Protein AF-A0A4Y9JKY6-F1 (afdb_monomer_lite)

Structure (mmCIF, N/CA/C/O backbone):
data_AF-A0A4Y9JKY6-F1
#
_entry.id   AF-A0A4Y9JKY6-F1
#
loop_
_atom_site.group_PDB
_atom_site.id
_atom_site.type_symbol
_atom_site.label_atom_id
_atom_site.label_alt_id
_atom_site.label_comp_id
_atom_site.label_asym_id
_atom_site.label_entity_id
_atom_site.label_seq_id
_atom_site.pdbx_PDB_ins_code
_atom_site.Cartn_x
_atom_site.Cartn_y
_atom_site.Cartn_z
_atom_site.occupancy
_atom_site.B_iso_or_equiv
_atom_site.auth_seq_id
_atom_site.auth_comp_id
_atom_site.auth_asym_id
_atom_site.auth_atom_id
_atom_site.pdbx_PDB_model_num
ATOM 1 N N . MET A 1 1 ? -11.597 7.251 -10.078 1.00 46.00 1 MET A N 1
ATOM 2 C CA . MET A 1 1 ? -10.298 6.971 -10.738 1.00 46.00 1 MET A CA 1
ATOM 3 C C . MET A 1 1 ? -9.093 7.133 -9.806 1.00 46.00 1 MET A C 1
ATOM 5 O O . MET A 1 1 ? -8.184 6.328 -9.918 1.00 46.00 1 MET A O 1
ATOM 9 N N . ASN A 1 2 ? -9.050 8.123 -8.898 1.00 66.12 2 ASN A N 1
ATOM 10 C CA . ASN A 1 2 ? -7.833 8.421 -8.119 1.00 66.12 2 ASN A CA 1
ATOM 11 C C . ASN A 1 2 ? -7.584 7.470 -6.919 1.00 66.12 2 ASN A C 1
ATOM 13 O O . ASN A 1 2 ? -6.438 7.159 -6.613 1.00 66.12 2 ASN A O 1
ATOM 17 N N . ASP A 1 3 ? -8.630 6.955 -6.261 1.00 79.62 3 ASP A N 1
ATOM 18 C CA . ASP A 1 3 ? -8.478 6.083 -5.076 1.00 79.62 3 ASP A CA 1
ATOM 19 C C . ASP A 1 3 ? -8.127 4.634 -5.404 1.00 79.62 3 ASP A C 1
ATOM 21 O O . ASP A 1 3 ? -7.244 4.053 -4.781 1.00 79.62 3 ASP A O 1
ATOM 25 N N . GLU A 1 4 ? -8.745 4.067 -6.440 1.00 89.38 4 GLU A N 1
ATOM 26 C CA . GLU A 1 4 ? -8.447 2.703 -6.887 1.00 89.38 4 GLU A CA 1
ATOM 27 C C . GLU A 1 4 ? -6.987 2.566 -7.347 1.00 89.38 4 GLU A C 1
ATOM 29 O O . GLU A 1 4 ? -6.312 1.594 -7.012 1.00 89.38 4 GLU A O 1
ATOM 34 N N . MET A 1 5 ? -6.466 3.563 -8.073 1.00 90.75 5 MET A N 1
ATOM 35 C CA . MET A 1 5 ? -5.065 3.568 -8.499 1.00 90.75 5 MET A CA 1
ATOM 36 C C . MET A 1 5 ? -4.117 3.722 -7.312 1.00 90.75 5 MET A C 1
ATOM 38 O O . MET A 1 5 ? -3.119 3.008 -7.246 1.00 90.75 5 MET 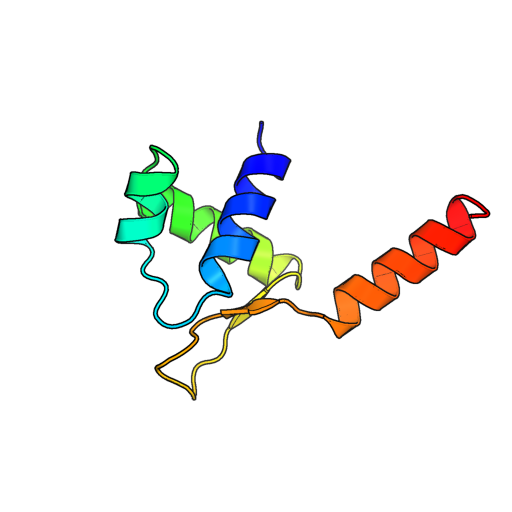A O 1
ATOM 42 N N . ARG A 1 6 ? -4.446 4.584 -6.339 1.00 90.12 6 ARG A N 1
ATOM 43 C CA . ARG A 1 6 ? -3.678 4.699 -5.090 1.00 90.12 6 ARG A CA 1
ATOM 44 C C . ARG A 1 6 ? -3.657 3.384 -4.314 1.00 90.12 6 ARG A C 1
ATOM 46 O O . ARG A 1 6 ? -2.588 2.979 -3.871 1.00 90.12 6 ARG A O 1
ATOM 53 N N . TYR A 1 7 ? -4.786 2.685 -4.220 1.00 93.00 7 TYR A N 1
ATOM 54 C CA . TYR A 1 7 ? -4.852 1.370 -3.586 1.00 93.00 7 TYR A CA 1
ATOM 55 C C . TYR A 1 7 ? -4.004 0.328 -4.328 1.00 93.00 7 TYR A C 1
ATOM 57 O O . TYR A 1 7 ? -3.189 -0.352 -3.709 1.00 93.00 7 TYR A O 1
ATOM 65 N N . LYS A 1 8 ? -4.115 0.242 -5.661 1.00 94.81 8 LYS A N 1
ATOM 66 C CA . LYS A 1 8 ? -3.295 -0.672 -6.479 1.00 94.81 8 LYS A CA 1
ATOM 67 C C . LYS A 1 8 ? -1.798 -0.401 -6.318 1.00 94.81 8 LYS A C 1
ATOM 69 O O . LYS A 1 8 ? -1.025 -1.342 -6.168 1.00 94.81 8 LYS A O 1
ATOM 74 N N . ILE A 1 9 ? -1.397 0.872 -6.305 1.00 94.38 9 ILE A N 1
ATOM 75 C CA . ILE A 1 9 ? -0.008 1.282 -6.059 1.00 94.38 9 ILE A CA 1
ATOM 76 C C . ILE A 1 9 ? 0.428 0.883 -4.647 1.00 94.38 9 ILE A C 1
ATOM 78 O O . ILE A 1 9 ? 1.503 0.311 -4.496 1.00 94.38 9 ILE A O 1
ATOM 82 N N . MET A 1 10 ? -0.402 1.130 -3.629 1.00 93.88 10 MET A N 1
ATOM 83 C CA . MET A 1 10 ? -0.120 0.741 -2.246 1.00 93.88 10 MET A CA 1
ATOM 84 C C . MET A 1 10 ? 0.133 -0.765 -2.136 1.00 93.88 10 MET A C 1
ATOM 86 O O . MET A 1 10 ? 1.186 -1.165 -1.652 1.00 93.88 10 MET A O 1
ATOM 90 N N . VAL A 1 11 ? -0.779 -1.594 -2.653 1.00 93.75 11 VAL A N 1
ATOM 91 C CA . VAL A 1 11 ? -0.633 -3.059 -2.654 1.00 93.75 11 VAL A CA 1
ATOM 92 C C . VAL A 1 11 ? 0.644 -3.479 -3.383 1.00 93.75 11 VAL A C 1
ATOM 94 O O . VAL A 1 11 ? 1.433 -4.254 -2.846 1.00 93.75 11 VAL A O 1
ATOM 97 N N . ALA A 1 12 ? 0.898 -2.930 -4.573 1.00 94.31 12 ALA A N 1
ATOM 98 C CA . ALA A 1 12 ? 2.078 -3.280 -5.355 1.00 94.31 12 ALA A CA 1
ATOM 99 C C . ALA A 1 12 ? 3.397 -2.914 -4.651 1.00 94.31 12 ALA A C 1
ATOM 101 O O . ALA A 1 12 ? 4.361 -3.671 -4.742 1.00 94.31 12 ALA A O 1
ATOM 102 N N . LEU A 1 13 ? 3.441 -1.791 -3.924 1.00 92.12 13 LEU A N 1
ATOM 103 C CA . LEU A 1 13 ? 4.621 -1.336 -3.179 1.00 92.12 13 LEU A CA 1
ATOM 104 C C . LEU A 1 13 ? 4.940 -2.189 -1.947 1.00 92.12 13 LEU A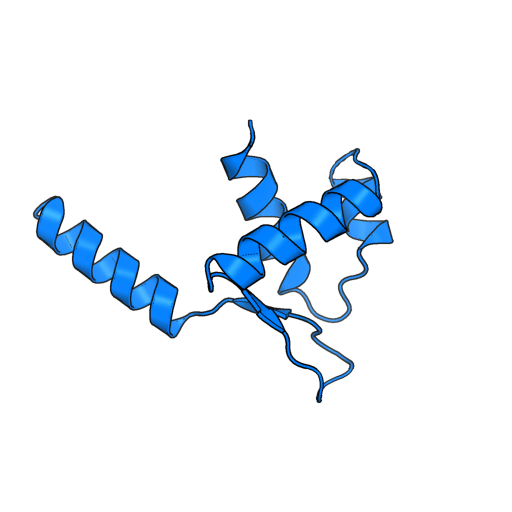 C 1
ATOM 106 O O . LEU A 1 13 ? 6.097 -2.216 -1.537 1.00 92.12 13 LEU A O 1
ATOM 110 N N . THR A 1 14 ? 3.946 -2.890 -1.391 1.00 90.12 14 THR A N 1
ATOM 111 C CA . THR A 1 14 ? 4.145 -3.819 -0.262 1.00 90.12 14 THR A CA 1
ATOM 112 C C . THR A 1 14 ? 4.699 -5.181 -0.677 1.00 90.12 14 THR A C 1
ATOM 114 O O . THR A 1 14 ? 5.054 -5.991 0.178 1.00 90.12 14 THR A O 1
ATOM 117 N N . ASN A 1 15 ? 4.792 -5.453 -1.982 1.00 89.50 15 ASN A N 1
ATOM 118 C CA . ASN A 1 15 ? 5.398 -6.686 -2.463 1.00 89.50 15 ASN A CA 1
ATOM 119 C C . ASN A 1 15 ? 6.929 -6.630 -2.331 1.00 89.50 15 ASN A C 1
ATOM 121 O O . ASN A 1 15 ? 7.544 -5.606 -2.656 1.00 89.50 15 ASN A O 1
ATOM 125 N N . PRO A 1 16 ? 7.579 -7.742 -1.944 1.00 85.69 16 PRO A N 1
ATOM 126 C CA . PRO A 1 16 ? 9.029 -7.836 -1.967 1.00 85.69 16 PRO A CA 1
ATOM 127 C C . PRO A 1 16 ? 9.608 -7.491 -3.341 1.00 85.69 16 PRO A C 1
ATOM 129 O O . PRO A 1 16 ? 9.103 -7.904 -4.384 1.00 85.69 16 PRO A O 1
ATOM 132 N N . TYR A 1 17 ? 10.700 -6.736 -3.323 1.00 84.75 17 TYR A N 1
ATOM 133 C CA . TYR A 1 17 ? 11.486 -6.285 -4.466 1.00 84.75 17 TYR A CA 1
ATOM 134 C C . TYR A 1 17 ? 10.717 -5.422 -5.470 1.00 84.75 17 TYR A C 1
ATOM 136 O O . TYR A 1 17 ? 11.175 -5.254 -6.603 1.00 84.75 17 TYR A O 1
ATOM 144 N N . ALA A 1 18 ? 9.589 -4.834 -5.059 1.00 87.94 18 ALA A N 1
ATOM 145 C CA . ALA A 1 18 ? 8.802 -3.940 -5.891 1.00 87.94 18 ALA A CA 1
ATOM 146 C C . ALA A 1 18 ? 9.656 -2.793 -6.462 1.00 87.94 18 ALA A C 1
ATOM 148 O O . ALA A 1 18 ? 10.349 -2.057 -5.746 1.00 87.94 18 ALA A O 1
ATOM 149 N N . LYS A 1 19 ? 9.594 -2.620 -7.787 1.00 87.44 19 LYS A N 1
ATOM 150 C CA . LYS A 1 19 ? 10.243 -1.518 -8.503 1.00 87.44 19 LYS A CA 1
ATOM 151 C C . LYS A 1 19 ? 9.182 -0.622 -9.115 1.00 87.44 19 LYS A C 1
ATOM 153 O O . LYS A 1 19 ? 8.311 -1.086 -9.840 1.00 87.44 19 LYS A O 1
ATOM 158 N N . SER A 1 20 ? 9.321 0.686 -8.911 1.00 88.81 20 SER A N 1
ATOM 159 C CA . SER A 1 20 ? 8.391 1.680 -9.459 1.00 88.81 20 SER A CA 1
ATOM 160 C C . SER A 1 20 ? 8.256 1.609 -10.983 1.00 88.81 20 SER A C 1
ATOM 162 O O . SER A 1 20 ? 7.196 1.935 -11.499 1.00 88.81 20 SER A O 1
ATOM 164 N N . LYS A 1 21 ? 9.303 1.168 -11.701 1.00 91.25 21 LYS A N 1
ATOM 165 C CA . LYS A 1 21 ? 9.251 0.943 -13.154 1.00 91.25 21 LYS A CA 1
ATOM 166 C C . LYS A 1 21 ? 8.249 -0.159 -13.517 1.00 91.25 21 LYS A C 1
ATOM 168 O O . LYS A 1 21 ? 7.392 0.067 -14.361 1.00 91.25 21 LYS A O 1
ATOM 173 N N . ASP A 1 22 ? 8.331 -1.299 -12.843 1.00 93.56 22 ASP A N 1
ATOM 174 C CA . ASP A 1 22 ? 7.484 -2.461 -13.121 1.00 93.56 22 ASP A CA 1
ATOM 175 C C . ASP A 1 22 ? 6.019 -2.146 -12.766 1.00 93.56 22 ASP A C 1
ATOM 177 O O . ASP A 1 22 ? 5.107 -2.453 -13.529 1.00 93.56 22 ASP A O 1
ATOM 181 N N . ILE A 1 23 ? 5.796 -1.432 -11.654 1.00 94.38 23 ILE A N 1
ATOM 182 C CA . ILE A 1 23 ? 4.466 -0.937 -11.255 1.00 94.38 23 ILE A CA 1
ATOM 183 C C . ILE A 1 23 ? 3.906 0.033 -12.305 1.00 94.38 23 ILE A C 1
ATOM 185 O O . ILE A 1 23 ? 2.730 -0.042 -12.657 1.00 94.38 23 ILE A O 1
ATOM 189 N N . ALA A 1 24 ? 4.738 0.943 -12.816 1.00 95.75 24 ALA A N 1
ATOM 190 C CA . ALA A 1 24 ? 4.331 1.911 -13.827 1.00 95.75 24 ALA A CA 1
ATOM 191 C C . ALA A 1 24 ? 3.887 1.223 -15.129 1.00 95.75 24 ALA A C 1
ATOM 193 O O . ALA A 1 24 ? 2.844 1.577 -15.675 1.00 95.75 24 ALA A O 1
ATOM 194 N N . GLU A 1 25 ? 4.629 0.207 -15.582 1.00 96.12 25 GLU A N 1
ATOM 195 C CA . GLU A 1 25 ? 4.272 -0.604 -16.754 1.00 96.12 25 GLU A CA 1
ATOM 196 C C . GLU A 1 25 ? 2.960 -1.375 -16.533 1.00 96.12 25 GLU A C 1
ATOM 198 O O . GLU A 1 25 ? 2.056 -1.295 -17.364 1.00 96.12 25 GLU A O 1
ATOM 203 N N . GLN A 1 26 ? 2.812 -2.055 -15.389 1.00 94.69 26 GLN A N 1
ATOM 204 C CA . GLN A 1 26 ? 1.606 -2.824 -15.046 1.00 94.69 26 GLN A CA 1
ATOM 205 C C . GLN A 1 26 ? 0.342 -1.964 -14.976 1.00 94.69 26 GLN A C 1
ATOM 207 O O . GLN A 1 26 ? -0.742 -2.410 -15.347 1.00 94.69 26 GLN A O 1
ATOM 212 N N . LEU A 1 27 ? 0.478 -0.737 -14.479 1.00 93.88 27 LEU A N 1
ATOM 213 C CA . LEU A 1 27 ? -0.633 0.187 -14.280 1.00 93.88 27 LEU A CA 1
ATOM 214 C C . LEU A 1 27 ? -0.792 1.197 -15.427 1.00 93.88 27 LEU A C 1
ATOM 216 O O . LEU A 1 27 ? -1.577 2.136 -15.289 1.00 93.88 27 LEU A O 1
ATOM 220 N N . ALA A 1 28 ? -0.064 1.013 -16.537 1.00 94.62 28 ALA A N 1
ATOM 221 C CA . ALA A 1 28 ? -0.077 1.885 -17.711 1.00 94.62 28 ALA A CA 1
ATOM 222 C C . ALA A 1 28 ? 0.084 3.382 -17.361 1.00 94.62 28 ALA A C 1
ATOM 224 O O . ALA A 1 28 ? -0.648 4.242 -17.853 1.00 94.62 28 ALA A O 1
ATOM 225 N N . MET A 1 29 ? 1.049 3.698 -16.492 1.00 93.25 29 MET A N 1
ATOM 226 C CA . MET A 1 29 ? 1.353 5.058 -16.036 1.00 93.25 29 MET A CA 1
ATOM 227 C C . MET A 1 29 ? 2.853 5.359 -16.084 1.00 93.25 29 MET A C 1
ATOM 229 O O . MET A 1 29 ? 3.669 4.518 -16.446 1.00 93.25 29 MET A O 1
ATOM 233 N N . THR A 1 30 ? 3.245 6.583 -15.729 1.00 95.38 30 THR A N 1
ATOM 234 C CA . THR A 1 30 ? 4.663 6.958 -15.669 1.00 95.38 30 THR A CA 1
ATOM 235 C C . THR A 1 30 ? 5.266 6.610 -14.310 1.00 95.38 30 THR A C 1
ATOM 237 O O . THR A 1 30 ? 4.590 6.651 -13.282 1.00 95.38 30 THR A O 1
ATOM 240 N N . GLY A 1 31 ? 6.576 6.353 -14.268 1.00 94.00 31 GLY A N 1
ATOM 241 C CA . GLY A 1 31 ? 7.287 6.190 -12.994 1.00 94.00 31 GLY A CA 1
ATOM 242 C C . GLY A 1 31 ? 7.178 7.426 -12.089 1.00 94.00 31 GLY A C 1
ATOM 243 O O . GLY A 1 31 ? 7.138 7.295 -10.870 1.00 94.00 31 GLY A O 1
ATOM 244 N N . ALA A 1 32 ? 7.061 8.623 -12.677 1.00 94.75 32 ALA A N 1
AT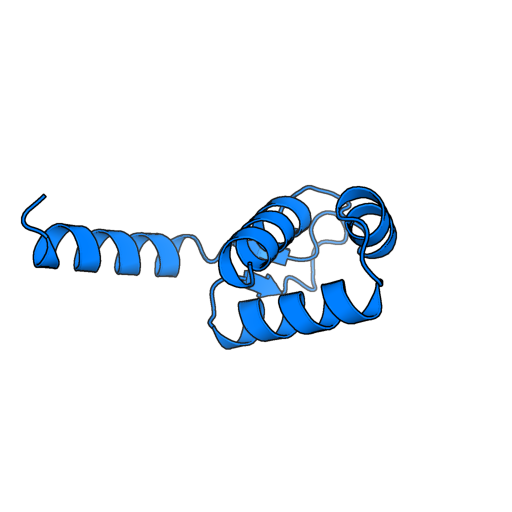OM 245 C CA . ALA A 1 32 ? 6.810 9.857 -11.934 1.00 94.75 32 ALA A CA 1
ATOM 246 C C . ALA A 1 32 ? 5.425 9.861 -11.265 1.00 94.75 32 ALA A C 1
ATOM 248 O O . ALA A 1 32 ? 5.319 10.270 -10.111 1.00 94.75 32 ALA A O 1
ATOM 249 N N . ALA A 1 33 ? 4.388 9.361 -11.947 1.00 93.62 33 ALA A N 1
ATOM 250 C CA . ALA A 1 33 ? 3.054 9.208 -11.368 1.00 93.62 33 ALA A CA 1
ATOM 251 C C . ALA A 1 33 ? 3.054 8.205 -10.204 1.00 93.62 33 ALA A C 1
ATOM 253 O O . ALA A 1 33 ? 2.486 8.498 -9.154 1.00 93.62 33 ALA A O 1
ATOM 254 N N . VAL A 1 34 ? 3.762 7.074 -10.340 1.00 94.31 34 VAL A N 1
ATOM 255 C CA . VAL A 1 34 ? 3.944 6.118 -9.232 1.00 94.31 34 VAL A CA 1
ATOM 256 C C . VAL A 1 34 ? 4.588 6.810 -8.032 1.00 94.31 34 VAL A C 1
ATOM 258 O O . VAL A 1 34 ? 4.031 6.765 -6.941 1.00 94.31 34 VAL A O 1
ATOM 261 N N . SER A 1 35 ? 5.708 7.511 -8.234 1.00 92.88 35 SER A N 1
ATOM 262 C CA . SER A 1 35 ? 6.403 8.230 -7.158 1.00 92.88 35 SER A CA 1
ATOM 263 C C . SER A 1 35 ? 5.525 9.291 -6.495 1.00 92.88 35 SER A C 1
ATOM 265 O O . SER A 1 35 ? 5.522 9.393 -5.270 1.00 92.88 35 SER A O 1
ATOM 267 N N . PHE A 1 36 ? 4.762 10.058 -7.278 1.00 93.94 36 PHE A N 1
ATOM 268 C CA . PHE A 1 36 ? 3.815 11.041 -6.754 1.00 93.94 36 PHE A CA 1
ATOM 269 C C . PHE A 1 36 ? 2.791 10.379 -5.821 1.00 93.94 36 PHE A C 1
ATOM 271 O O . PHE A 1 36 ? 2.649 10.794 -4.673 1.00 93.94 36 PHE A O 1
ATOM 278 N N . HIS A 1 37 ? 2.149 9.295 -6.261 1.00 94.12 37 HIS A N 1
ATOM 279 C CA . HIS A 1 37 ? 1.183 8.573 -5.434 1.00 94.12 37 HIS A CA 1
ATOM 280 C C . HIS A 1 37 ? 1.821 7.896 -4.214 1.00 94.12 37 HIS A C 1
ATOM 282 O O . HIS A 1 37 ? 1.209 7.896 -3.150 1.00 94.12 37 HIS A O 1
ATOM 288 N N . THR A 1 38 ? 3.051 7.381 -4.318 1.00 93.25 38 THR A N 1
ATOM 289 C CA . THR A 1 38 ? 3.801 6.875 -3.157 1.00 93.25 38 THR A CA 1
ATOM 290 C C . THR A 1 38 ? 3.969 7.959 -2.095 1.00 93.25 38 THR A C 1
ATOM 292 O O . THR A 1 38 ? 3.730 7.697 -0.921 1.00 93.25 38 THR A O 1
ATOM 295 N N . GLN A 1 39 ? 4.338 9.182 -2.488 1.00 93.62 39 GLN A N 1
ATOM 296 C CA . GLN A 1 39 ? 4.490 10.285 -1.536 1.00 93.62 39 GLN A CA 1
ATOM 297 C C . GLN A 1 39 ? 3.160 10.670 -0.887 1.00 93.62 39 GLN A C 1
ATOM 299 O O . GLN A 1 39 ? 3.123 10.893 0.318 1.00 93.62 39 GLN A O 1
ATOM 304 N N . GLU A 1 40 ? 2.063 10.701 -1.643 1.00 94.44 40 GLU A N 1
ATOM 305 C CA . GLU A 1 40 ? 0.735 10.977 -1.081 1.00 94.44 40 GLU A CA 1
ATOM 306 C C . GLU A 1 40 ? 0.297 9.897 -0.076 1.00 94.44 40 GLU A C 1
A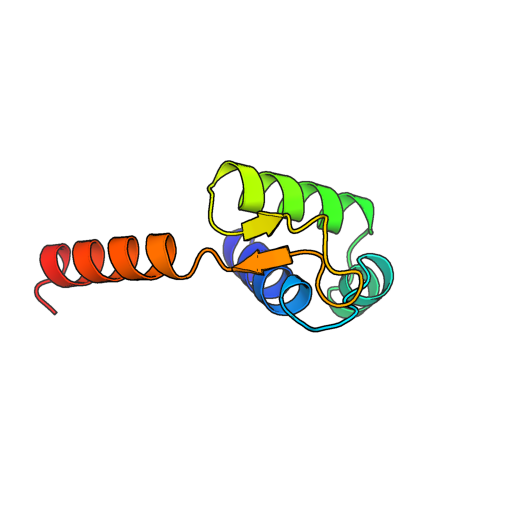TOM 308 O O . GLU A 1 40 ? -0.233 10.225 0.983 1.00 94.44 40 GLU A O 1
ATOM 313 N N . LEU A 1 41 ? 0.581 8.620 -0.354 1.00 94.75 41 LEU A N 1
ATOM 314 C CA . LEU A 1 41 ? 0.310 7.510 0.568 1.00 94.75 41 LEU A CA 1
ATOM 315 C C . LEU A 1 41 ? 1.162 7.587 1.846 1.00 94.75 41 LEU A C 1
ATOM 317 O O . LEU A 1 41 ? 0.656 7.302 2.929 1.00 94.75 41 LEU A O 1
ATOM 321 N N . ILE A 1 42 ? 2.431 7.993 1.733 1.00 93.94 42 ILE A N 1
ATOM 322 C CA . ILE A 1 42 ? 3.321 8.198 2.887 1.00 93.94 42 ILE A CA 1
ATOM 323 C C . ILE A 1 42 ? 2.849 9.385 3.733 1.00 93.94 42 ILE A C 1
ATOM 325 O O . ILE A 1 42 ? 2.764 9.272 4.952 1.00 93.94 42 ILE A O 1
ATOM 329 N N . LYS A 1 43 ? 2.496 10.514 3.104 1.00 94.31 43 LYS A N 1
ATOM 330 C CA . LYS A 1 43 ? 1.962 11.693 3.809 1.00 94.31 43 LYS A CA 1
ATOM 331 C C . LYS A 1 43 ? 0.672 11.376 4.562 1.00 94.31 43 LYS A C 1
ATOM 333 O O . LYS A 1 43 ? 0.484 11.873 5.665 1.00 94.31 43 LYS A O 1
ATOM 338 N N . ALA A 1 44 ? -0.186 10.540 3.979 1.00 93.88 44 ALA A N 1
ATOM 339 C CA . ALA A 1 44 ? -1.409 10.052 4.613 1.00 93.88 44 ALA A CA 1
ATOM 340 C C . ALA A 1 44 ? -1.160 8.950 5.661 1.00 93.88 44 ALA A C 1
ATOM 342 O O . ALA A 1 44 ? -2.116 8.401 6.194 1.00 93.88 44 ALA A O 1
ATOM 343 N N . GLN A 1 45 ? 0.102 8.591 5.921 1.00 94.56 45 GLN A N 1
ATOM 344 C CA . GLN A 1 45 ? 0.509 7.501 6.809 1.00 94.56 45 GLN A CA 1
ATOM 345 C C . GLN A 1 45 ? -0.087 6.132 6.456 1.00 94.56 45 GLN A C 1
ATOM 347 O O . GLN A 1 45 ? -0.107 5.245 7.299 1.00 94.56 45 GLN A O 1
ATOM 352 N N . LEU A 1 46 ? -0.527 5.918 5.213 1.00 94.31 46 LEU A N 1
ATOM 353 C CA . LEU A 1 46 ? -1.021 4.620 4.737 1.00 94.31 46 LEU A CA 1
ATOM 354 C C . LEU A 1 46 ? 0.136 3.686 4.347 1.00 94.31 46 LEU A C 1
ATOM 356 O O . LEU A 1 46 ? 0.019 2.463 4.449 1.00 94.31 46 LEU A O 1
ATOM 360 N N . LEU A 1 47 ? 1.269 4.267 3.941 1.00 93.62 47 LEU A N 1
ATOM 361 C CA . LEU A 1 47 ? 2.538 3.576 3.724 1.00 93.62 47 LEU A CA 1
ATOM 362 C C . LEU A 1 47 ? 3.618 4.115 4.661 1.00 93.62 47 LEU A C 1
ATOM 364 O O . LEU A 1 47 ? 3.733 5.320 4.873 1.00 93.62 47 LEU A O 1
ATOM 368 N N . LEU A 1 48 ? 4.463 3.214 5.143 1.00 92.25 48 LEU A N 1
ATOM 369 C CA . LEU A 1 48 ? 5.680 3.503 5.885 1.00 92.25 48 LEU A CA 1
ATOM 370 C C . LEU A 1 48 ? 6.879 3.197 4.991 1.00 92.25 48 LEU A C 1
ATOM 372 O O . LEU A 1 48 ? 6.938 2.146 4.353 1.00 92.25 48 LEU A O 1
ATOM 376 N N . PHE A 1 49 ? 7.835 4.119 4.927 1.00 86.56 49 PHE A N 1
ATOM 377 C CA . PHE A 1 49 ? 9.080 3.905 4.197 1.00 86.56 49 PHE A CA 1
ATOM 378 C C . PHE A 1 49 ? 10.088 3.200 5.109 1.00 86.56 49 PHE A C 1
ATOM 380 O O . PHE A 1 49 ? 10.498 3.769 6.120 1.00 86.56 49 PHE A O 1
ATOM 387 N N . HIS A 1 50 ? 10.502 1.985 4.750 1.00 75.81 50 HIS A N 1
ATOM 388 C CA . HIS A 1 50 ? 11.558 1.265 5.459 1.00 75.81 50 HIS A CA 1
ATOM 389 C C . HIS A 1 50 ? 12.876 1.402 4.695 1.00 75.81 50 HIS A C 1
ATOM 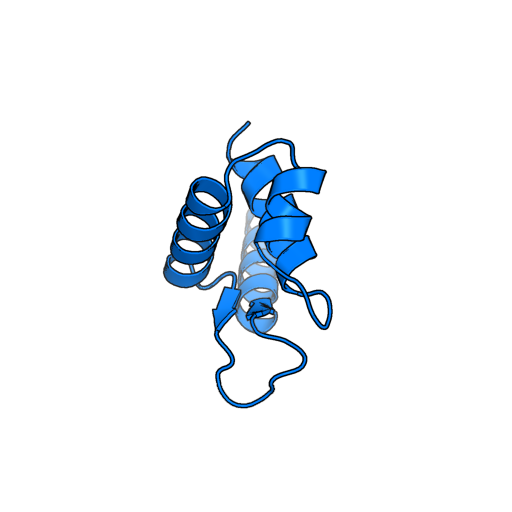391 O O . HIS A 1 50 ? 13.018 0.944 3.563 1.00 75.81 50 HIS A O 1
ATOM 397 N N . SER A 1 51 ? 13.852 2.068 5.318 1.00 63.34 51 SER A N 1
ATOM 398 C CA . SER A 1 51 ? 15.177 2.299 4.730 1.00 63.34 51 SER A CA 1
ATOM 399 C C . SER A 1 51 ? 16.195 1.201 5.041 1.00 63.34 51 SER A C 1
ATOM 401 O O . SER A 1 51 ? 17.269 1.199 4.441 1.00 63.34 51 SER A O 1
ATOM 403 N N . GLU A 1 52 ? 15.896 0.298 5.978 1.00 64.81 52 GLU A N 1
ATOM 404 C CA . GLU A 1 52 ? 16.878 -0.662 6.500 1.00 64.81 52 GLU A CA 1
ATOM 405 C C . GLU A 1 52 ? 16.898 -1.998 5.743 1.00 64.81 52 GLU A C 1
ATOM 407 O O . GLU A 1 52 ? 17.965 -2.597 5.606 1.00 64.81 52 GLU A O 1
ATOM 412 N N . ASP A 1 53 ? 15.770 -2.432 5.167 1.00 60.41 53 ASP A N 1
ATOM 413 C CA . ASP A 1 53 ? 15.684 -3.689 4.420 1.00 60.41 53 ASP A CA 1
ATOM 414 C C . ASP A 1 53 ? 15.600 -3.442 2.903 1.00 60.41 53 ASP A C 1
ATOM 416 O O . ASP A 1 53 ? 14.692 -2.796 2.383 1.00 60.41 53 ASP A O 1
ATOM 420 N N . LYS A 1 54 ? 16.576 -3.966 2.151 1.00 62.16 54 LYS A N 1
ATOM 421 C CA . LYS A 1 54 ? 16.630 -3.811 0.685 1.00 62.16 54 LYS A CA 1
ATOM 422 C C . LYS A 1 54 ? 15.572 -4.646 -0.038 1.00 62.16 54 LYS A C 1
ATOM 424 O O . LYS A 1 54 ? 15.398 -4.469 -1.247 1.00 62.16 54 LYS A O 1
ATOM 429 N N . SER A 1 55 ? 14.921 -5.573 0.665 1.00 68.44 55 SER A N 1
ATOM 430 C CA . SER A 1 55 ? 13.911 -6.455 0.091 1.00 68.44 55 SER A CA 1
ATOM 431 C C . SER A 1 55 ? 12.530 -5.806 0.015 1.00 68.44 55 SER A C 1
ATOM 433 O O . SER A 1 55 ? 11.849 -6.010 -0.981 1.00 68.44 55 SER A O 1
ATOM 435 N N . VAL A 1 56 ? 12.133 -4.963 0.971 1.00 67.81 56 VAL A N 1
ATOM 436 C CA . VAL A 1 56 ? 10.833 -4.270 0.974 1.00 67.81 56 VAL A CA 1
ATOM 437 C C . VAL A 1 56 ? 11.062 -2.791 1.269 1.00 67.81 56 VAL A C 1
ATOM 439 O O . VAL A 1 56 ? 11.476 -2.421 2.359 1.00 67.81 56 VAL A O 1
ATOM 442 N N . LYS A 1 57 ? 10.799 -1.924 0.284 1.00 78.38 57 LYS A N 1
ATOM 443 C CA . LYS A 1 57 ? 11.006 -0.469 0.429 1.00 78.38 57 LYS A CA 1
ATOM 444 C C . LYS A 1 57 ? 9.885 0.225 1.200 1.00 78.38 57 LYS A C 1
ATOM 446 O O . LYS A 1 57 ? 10.080 1.317 1.734 1.00 78.38 57 LYS A O 1
ATOM 451 N N . CYS A 1 58 ? 8.689 -0.353 1.175 1.00 87.19 58 CYS A N 1
ATOM 452 C CA . CYS A 1 58 ? 7.493 0.242 1.742 1.00 87.19 58 CYS A CA 1
ATOM 453 C C . CYS A 1 58 ? 6.626 -0.835 2.382 1.00 87.19 58 CYS A C 1
ATOM 455 O O . CYS A 1 58 ? 6.327 -1.843 1.749 1.00 87.19 58 CYS A O 1
ATOM 457 N N . ASP A 1 59 ? 6.162 -0.567 3.594 1.00 90.44 59 ASP A N 1
ATOM 458 C CA . ASP A 1 59 ? 5.181 -1.389 4.288 1.00 90.44 59 ASP A CA 1
ATOM 459 C C . ASP A 1 59 ? 3.857 -0.639 4.405 1.00 90.44 59 ASP A C 1
ATOM 461 O O . ASP A 1 59 ? 3.827 0.584 4.528 1.00 90.44 59 ASP A O 1
ATOM 465 N N . ALA A 1 60 ? 2.741 -1.366 4.392 1.00 91.94 60 ALA A N 1
ATOM 466 C CA . ALA A 1 60 ? 1.467 -0.778 4.787 1.00 91.94 60 ALA A CA 1
ATOM 467 C C . ALA A 1 60 ? 1.499 -0.454 6.283 1.00 91.94 60 ALA A C 1
ATOM 469 O O . ALA A 1 60 ? 1.936 -1.281 7.090 1.00 91.94 60 ALA A O 1
ATOM 470 N N . ASN A 1 61 ? 0.971 0.707 6.666 1.00 94.62 61 ASN A N 1
ATOM 471 C CA . ASN A 1 61 ? 0.804 1.061 8.071 1.00 94.62 61 ASN A CA 1
ATOM 472 C C . ASN A 1 61 ? -0.379 0.288 8.677 1.00 94.62 61 ASN A C 1
ATOM 474 O O . ASN A 1 61 ? -1.484 0.803 8.835 1.00 94.62 61 ASN A O 1
ATOM 478 N N . LYS A 1 62 ? -0.168 -1.001 8.956 1.00 92.25 62 LYS A N 1
ATOM 479 C CA . LYS A 1 62 ? -1.231 -1.923 9.384 1.00 92.25 62 LYS A CA 1
ATOM 480 C C . LYS A 1 62 ? -1.875 -1.528 10.712 1.00 92.25 62 LYS A C 1
ATOM 482 O O . LYS A 1 62 ? -3.025 -1.888 10.922 1.00 92.25 62 LYS A O 1
ATOM 487 N N . SER A 1 63 ? -1.155 -0.850 11.606 1.00 95.19 63 SER A N 1
ATOM 488 C CA . SER A 1 63 ? -1.734 -0.321 12.847 1.00 95.19 63 SER A CA 1
ATOM 489 C C . SER A 1 63 ? -2.739 0.780 12.538 1.00 95.19 63 SER A C 1
ATOM 491 O O . SER A 1 63 ? -3.908 0.619 12.866 1.00 95.19 63 SER A O 1
ATOM 493 N N . PHE A 1 64 ? -2.324 1.809 11.796 1.00 95.50 64 PHE A N 1
ATOM 494 C CA . PHE A 1 64 ? -3.204 2.920 11.431 1.00 95.50 64 PHE A CA 1
ATOM 495 C C . PHE A 1 64 ? -4.416 2.456 10.614 1.00 95.50 64 PHE A C 1
ATOM 497 O O . PHE A 1 64 ? -5.544 2.839 10.894 1.00 95.50 64 PHE A O 1
ATOM 504 N N . LEU A 1 65 ? -4.213 1.551 9.652 1.00 94.62 65 LEU A N 1
ATOM 505 C CA . LEU A 1 65 ? -5.315 0.984 8.870 1.00 94.62 65 LEU A CA 1
ATOM 506 C C . LEU A 1 65 ? -6.325 0.217 9.736 1.00 94.62 65 LEU A C 1
ATOM 508 O O . LEU A 1 65 ? -7.515 0.262 9.451 1.00 94.62 65 LEU A O 1
ATOM 512 N N . ARG A 1 66 ? -5.873 -0.498 10.774 1.00 96.62 66 ARG A N 1
ATOM 513 C CA . ARG A 1 66 ? -6.776 -1.201 11.700 1.00 96.62 66 ARG A CA 1
ATOM 514 C C . ARG A 1 66 ? -7.547 -0.234 12.587 1.00 96.62 66 ARG A C 1
ATOM 516 O O . ARG A 1 66 ? -8.719 -0.479 12.825 1.00 96.62 66 ARG A O 1
ATOM 523 N N . GLU A 1 67 ? -6.906 0.837 13.045 1.00 96.88 67 GLU A N 1
ATOM 524 C CA . GLU A 1 67 ? -7.565 1.899 13.814 1.00 96.88 67 GLU A CA 1
ATOM 525 C C . GLU A 1 67 ? -8.654 2.576 12.975 1.00 96.88 67 GLU A C 1
ATOM 527 O O . GLU A 1 67 ? -9.803 2.615 13.399 1.00 96.88 67 GLU A O 1
ATOM 532 N N . MET A 1 68 ? -8.339 2.972 11.735 1.00 95.06 68 MET A N 1
ATOM 533 C CA . MET A 1 68 ? -9.328 3.534 10.807 1.00 95.06 68 MET A CA 1
ATOM 534 C C 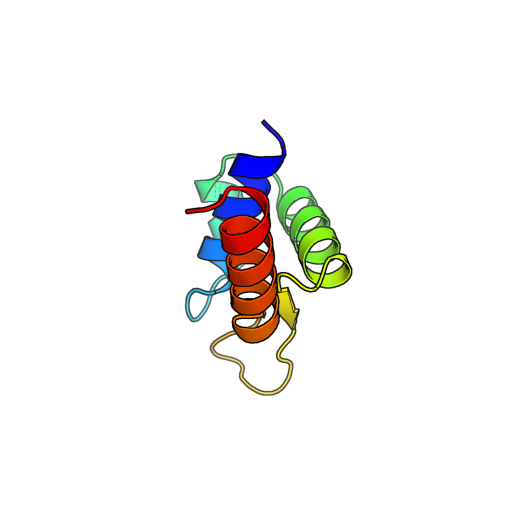. MET A 1 68 ? -10.505 2.588 10.548 1.00 95.06 68 MET A C 1
ATOM 536 O O . MET A 1 68 ? -11.640 3.036 10.436 1.00 95.06 68 MET A O 1
ATOM 540 N N . LEU A 1 69 ? -10.244 1.284 10.401 1.00 95.44 69 LEU A N 1
ATOM 541 C CA . LEU A 1 69 ? -11.308 0.298 10.207 1.00 95.44 69 LEU A CA 1
ATOM 542 C C . LEU A 1 69 ? -12.192 0.172 11.449 1.00 95.44 69 LEU A C 1
ATOM 544 O O . LEU A 1 69 ? -13.403 0.126 11.292 1.00 95.44 69 LEU A O 1
ATOM 548 N N . ALA A 1 70 ? -11.609 0.167 12.649 1.00 96.50 70 ALA A N 1
ATOM 549 C CA . ALA A 1 70 ? -12.371 0.109 13.893 1.00 96.50 70 ALA A CA 1
ATOM 550 C C . ALA A 1 70 ? -13.264 1.349 14.080 1.00 96.50 70 ALA A C 1
ATOM 552 O O . ALA A 1 70 ? -14.430 1.208 14.434 1.00 96.50 70 ALA A O 1
ATOM 553 N N . GLU A 1 71 ? -12.747 2.546 13.782 1.00 96.56 71 GLU A N 1
ATOM 554 C CA . GLU A 1 71 ? -13.539 3.787 13.798 1.00 96.56 71 GLU A CA 1
ATOM 555 C C . GLU A 1 71 ? -14.682 3.737 12.772 1.00 96.56 71 GLU A C 1
ATOM 557 O O . GLU A 1 71 ? -15.817 4.080 13.085 1.00 96.56 71 GLU A O 1
ATOM 562 N N . LEU A 1 72 ? -14.411 3.247 11.556 1.00 96.25 72 LEU A N 1
ATOM 563 C CA . LEU A 1 72 ? -15.436 3.090 10.520 1.00 96.25 72 LEU A CA 1
ATOM 564 C C . LEU A 1 72 ? -16.498 2.046 10.888 1.00 96.25 72 LEU A C 1
ATOM 566 O O . LEU A 1 72 ? -17.664 2.233 10.552 1.00 96.25 72 LEU A O 1
ATOM 570 N N . GLU A 1 73 ? -16.116 0.945 11.534 1.00 96.94 73 GLU A N 1
ATOM 571 C CA . GLU A 1 73 ? -17.051 -0.069 12.035 1.00 96.94 73 GLU A CA 1
ATOM 572 C C . GLU A 1 73 ? -17.975 0.525 13.108 1.00 96.94 73 GLU A C 1
ATOM 574 O O . GLU A 1 73 ? -19.192 0.350 13.025 1.00 96.94 73 GLU A O 1
ATOM 579 N N . GLU A 1 74 ? -17.423 1.303 14.047 1.00 96.38 74 GLU A N 1
ATOM 580 C CA . GLU A 1 74 ? -18.196 2.017 15.070 1.00 96.38 74 GLU A CA 1
ATOM 581 C C . GLU A 1 74 ? -19.164 3.036 14.445 1.00 96.38 74 GLU A C 1
ATOM 583 O O . GLU A 1 74 ? -20.361 3.015 14.744 1.00 96.38 74 GLU A O 1
ATOM 588 N N . ASP A 1 75 ? -18.680 3.869 13.519 1.00 95.88 75 ASP A N 1
ATOM 589 C CA . ASP A 1 75 ? -19.476 4.899 12.840 1.00 95.88 75 ASP A CA 1
ATOM 590 C C . ASP A 1 75 ? -20.613 4.312 11.991 1.00 95.88 75 ASP A C 1
ATOM 592 O O . ASP A 1 75 ? -21.698 4.895 11.882 1.00 95.88 75 ASP A O 1
ATOM 596 N N . LEU A 1 76 ? -20.369 3.159 11.362 1.00 95.38 76 LEU A N 1
ATOM 597 C CA . LEU A 1 76 ? -21.346 2.471 10.519 1.00 95.38 76 LEU A CA 1
ATOM 598 C C . LEU A 1 76 ? -22.241 1.501 11.303 1.00 95.38 76 LEU A C 1
ATOM 600 O O . LEU A 1 76 ? -23.155 0.928 10.705 1.00 95.38 76 LEU A O 1
ATOM 604 N N . ALA A 1 77 ? -22.012 1.345 12.611 1.00 89.12 77 ALA A N 1
ATOM 605 C CA . ALA A 1 77 ? -22.676 0.366 13.471 1.00 89.12 77 ALA A CA 1
ATOM 606 C C . ALA A 1 77 ? -22.637 -1.067 12.894 1.00 89.12 77 ALA A C 1
ATOM 608 O O . ALA A 1 77 ? -23.642 -1.787 12.941 1.00 89.12 77 ALA A O 1
ATOM 609 N N . LEU A 1 78 ? -21.495 -1.438 12.302 1.00 67.56 78 LEU A N 1
ATOM 610 C CA . LEU A 1 78 ? -21.228 -2.761 11.721 1.00 67.56 78 LEU A CA 1
ATOM 611 C C . LEU A 1 78 ? -20.711 -3.763 12.760 1.00 67.56 78 LEU A C 1
ATOM 613 O O . LEU A 1 78 ? -20.060 -3.342 13.740 1.00 67.56 78 LEU A O 1
#

Sequence (78 aa):
MNDEMRYKIMVALTNPYAKSKDIAEQLAMTGAAVSFHTQELIKAQLLLFHSEDKSVKCDANKSFLREMLAELEEDLAL

Radius of gyration: 13.69 Å; chains: 1; bounding box: 40×20×33 Å

Secondary structure (DSSP, 8-state):
-HHHHHHHHHHHHTSTT--HHHHHHHTTS-HHHHHHHHHHHHHTTSEEE-SS-SS-SEEE-HHHHHHHHHHHHHHHT-

Foldseek 3Di:
DPVVLLVLLQVQLQAWPRDLVVSCVVSVHDSVVSVVSVVVCVVVQQWDADPPDNGHGIHGNVVVVVVVVVVVCVVVVD

pLDDT: mean 89.1, std 10.47, range [46.0, 96.94]